Protein AF-A0A1Q3L6Y8-F1 (afdb_monomer_lite)

Structure (mmCIF, N/CA/C/O backbone):
data_AF-A0A1Q3L6Y8-F1
#
_entry.id   AF-A0A1Q3L6Y8-F1
#
loop_
_atom_site.group_PDB
_atom_site.id
_atom_site.type_symbol
_atom_site.label_atom_id
_atom_site.label_alt_id
_atom_site.label_comp_id
_atom_site.label_asym_id
_atom_site.label_entity_id
_atom_site.label_seq_id
_atom_site.pdbx_PDB_ins_code
_atom_site.Cartn_x
_atom_site.Cartn_y
_atom_site.Cartn_z
_atom_site.occupancy
_atom_site.B_iso_or_equiv
_atom_site.auth_seq_id
_atom_site.auth_comp_id
_atom_site.auth_asym_id
_atom_site.auth_atom_id
_atom_site.pdbx_PDB_model_num
ATOM 1 N N . MET A 1 1 ? 7.991 18.001 -35.274 1.00 35.75 1 MET A N 1
ATOM 2 C CA . MET A 1 1 ? 7.612 16.663 -34.776 1.00 35.75 1 MET A CA 1
ATOM 3 C C . MET A 1 1 ? 7.533 16.792 -33.272 1.00 35.75 1 MET A C 1
ATOM 5 O O . MET A 1 1 ? 8.502 17.258 -32.695 1.00 35.75 1 MET A O 1
ATOM 9 N N . SER A 1 2 ? 6.358 16.561 -32.684 1.00 37.28 2 SER A N 1
ATOM 10 C CA . SER A 1 2 ? 6.137 16.759 -31.248 1.00 37.28 2 SER A CA 1
ATOM 11 C C . SER A 1 2 ? 6.970 15.742 -30.485 1.00 37.28 2 SER A C 1
ATOM 13 O O . SER A 1 2 ? 6.714 14.544 -30.581 1.00 37.28 2 SER A O 1
ATOM 15 N N . GLU A 1 3 ? 7.988 16.223 -29.786 1.00 44.47 3 GLU A N 1
ATOM 16 C CA . GLU A 1 3 ? 8.807 15.445 -28.871 1.00 44.47 3 GLU A CA 1
ATOM 17 C C . GLU A 1 3 ? 7.908 15.078 -27.681 1.00 44.47 3 GLU A C 1
ATOM 19 O O . GLU A 1 3 ? 7.803 15.807 -26.700 1.00 44.47 3 GLU A O 1
ATOM 24 N N . ASN A 1 4 ? 7.160 13.976 -27.803 1.00 43.97 4 ASN A N 1
ATOM 25 C CA . ASN A 1 4 ? 6.434 13.360 -26.691 1.00 43.97 4 ASN A CA 1
ATOM 26 C C . ASN A 1 4 ? 7.451 12.689 -25.758 1.00 43.97 4 ASN A C 1
ATOM 28 O O . ASN A 1 4 ? 7.429 11.481 -25.541 1.00 43.97 4 ASN A O 1
ATOM 32 N N . ALA A 1 5 ? 8.368 13.480 -25.212 1.00 48.09 5 ALA A N 1
ATOM 33 C CA . ALA A 1 5 ? 9.213 13.072 -24.115 1.00 48.09 5 ALA A CA 1
ATOM 34 C C . ALA A 1 5 ? 8.361 13.131 -22.842 1.00 48.09 5 ALA A C 1
ATOM 36 O O . ALA A 1 5 ? 8.492 14.038 -22.023 1.00 48.09 5 ALA A O 1
ATOM 37 N N . TYR A 1 6 ? 7.484 12.140 -22.651 1.00 47.34 6 TYR A N 1
ATOM 38 C CA . TYR A 1 6 ? 7.165 11.702 -21.294 1.00 47.34 6 TYR A CA 1
ATOM 39 C C . TYR A 1 6 ? 8.459 11.100 -20.743 1.00 47.34 6 TYR A C 1
ATOM 41 O O . TYR A 1 6 ? 8.669 9.891 -20.757 1.00 47.34 6 TYR A O 1
ATOM 49 N N . LYS A 1 7 ? 9.394 11.976 -20.364 1.00 54.69 7 LYS A N 1
ATOM 50 C CA . LYS A 1 7 ? 10.670 11.596 -19.780 1.00 54.69 7 LYS A CA 1
ATOM 51 C C . LYS A 1 7 ? 10.369 11.209 -18.346 1.00 54.69 7 LYS A C 1
ATOM 53 O O . LYS A 1 7 ? 10.438 12.015 -17.426 1.00 54.69 7 LYS A O 1
ATOM 58 N N . VAL A 1 8 ? 9.899 9.984 -18.191 1.00 57.81 8 VAL A N 1
ATOM 59 C CA . VAL A 1 8 ? 9.757 9.364 -16.891 1.00 57.81 8 VAL A CA 1
ATOM 60 C C . VAL A 1 8 ? 11.177 9.120 -16.395 1.00 57.81 8 VAL A C 1
ATOM 62 O O . VAL A 1 8 ? 11.863 8.233 -16.895 1.00 57.81 8 VAL A O 1
ATOM 65 N N . GLU A 1 9 ? 11.653 9.974 -15.490 1.00 67.38 9 GLU A N 1
ATOM 66 C CA . GLU A 1 9 ? 12.966 9.813 -14.869 1.00 67.38 9 GLU A CA 1
ATOM 67 C C . GLU A 1 9 ? 12.947 8.571 -13.975 1.00 67.38 9 GLU A C 1
ATOM 6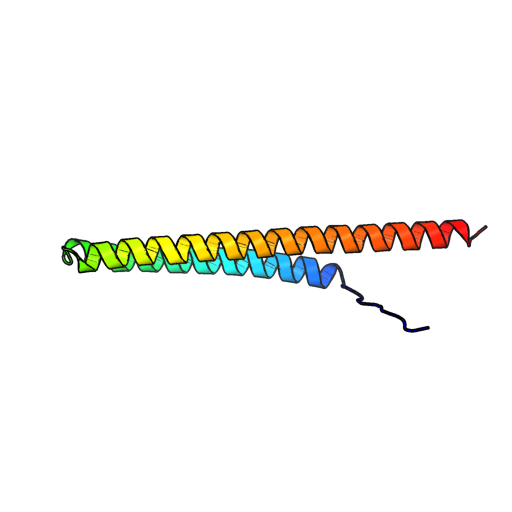9 O O . GLU A 1 9 ? 12.151 8.512 -13.036 1.00 67.38 9 GLU A O 1
ATOM 74 N N . PRO A 1 10 ? 13.797 7.567 -14.234 1.00 65.56 10 PRO A N 1
ATOM 75 C CA . PRO A 1 10 ? 13.713 6.311 -13.486 1.00 65.56 10 PRO A CA 1
ATOM 76 C C . PRO A 1 10 ? 14.035 6.485 -12.000 1.00 65.56 10 PRO A C 1
ATOM 78 O O . PRO A 1 10 ? 13.396 5.850 -11.165 1.00 65.56 10 PRO A O 1
ATOM 81 N N . ASP A 1 11 ? 14.883 7.459 -11.663 1.00 66.00 11 ASP A N 1
ATOM 82 C CA . ASP A 1 11 ? 15.146 7.876 -10.281 1.00 66.00 11 ASP A CA 1
ATOM 83 C C . ASP A 1 11 ? 13.879 8.412 -9.589 1.00 66.00 11 ASP A C 1
ATOM 85 O O . ASP A 1 11 ? 13.615 8.096 -8.427 1.00 66.00 11 ASP A O 1
ATOM 89 N N . ALA A 1 12 ? 13.046 9.179 -10.304 1.00 68.06 12 ALA A N 1
ATOM 90 C CA . ALA A 1 12 ? 11.764 9.655 -9.784 1.00 68.06 12 ALA A CA 1
ATOM 91 C C . ALA A 1 12 ? 10.785 8.493 -9.551 1.00 68.06 12 ALA A C 1
ATOM 93 O O . ALA A 1 12 ? 9.940 8.559 -8.655 1.00 68.06 12 ALA A O 1
ATOM 94 N N . LEU A 1 13 ? 10.919 7.405 -10.316 1.00 67.31 13 LEU A N 1
ATOM 95 C CA . LEU A 1 13 ? 10.106 6.214 -10.127 1.00 67.31 13 LEU A CA 1
ATOM 96 C C . LEU A 1 13 ? 10.525 5.364 -8.943 1.00 67.31 13 LEU A C 1
ATOM 98 O O . LEU A 1 13 ? 9.668 4.878 -8.203 1.00 67.31 13 LEU A O 1
ATOM 102 N N . ASP A 1 14 ? 11.825 5.178 -8.753 1.00 70.00 14 ASP A N 1
ATOM 103 C CA . ASP A 1 14 ? 12.345 4.474 -7.586 1.00 70.00 14 ASP A CA 1
ATOM 104 C C . ASP A 1 14 ? 12.023 5.245 -6.298 1.00 70.00 14 ASP A C 1
ATOM 106 O O . ASP A 1 14 ? 11.622 4.636 -5.297 1.00 70.00 14 ASP A O 1
ATOM 110 N N . ALA A 1 15 ? 12.078 6.582 -6.343 1.00 74.00 15 ALA A N 1
ATOM 111 C CA . ALA A 1 15 ? 11.609 7.443 -5.261 1.00 74.00 15 ALA A CA 1
ATOM 112 C C . ALA A 1 15 ? 10.111 7.230 -4.977 1.00 74.00 15 ALA A C 1
ATOM 114 O O . ALA A 1 15 ? 9.748 6.876 -3.856 1.00 74.00 15 ALA A O 1
ATOM 115 N N . ALA A 1 16 ? 9.249 7.320 -5.998 1.00 71.12 16 ALA A N 1
ATOM 116 C CA . ALA A 1 16 ? 7.810 7.097 -5.841 1.00 71.12 16 ALA A CA 1
ATOM 117 C C . ALA A 1 16 ? 7.483 5.692 -5.299 1.00 71.12 16 ALA A C 1
ATOM 119 O O . ALA A 1 16 ? 6.607 5.526 -4.452 1.00 71.12 16 ALA A O 1
ATOM 120 N N . SER A 1 17 ? 8.221 4.671 -5.742 1.00 69.62 17 SER A N 1
ATOM 121 C CA . SER A 1 17 ? 8.081 3.288 -5.266 1.00 69.62 17 SER A CA 1
ATOM 122 C C . SER A 1 17 ? 8.430 3.156 -3.786 1.00 69.62 17 SER A C 1
ATOM 124 O O . SER A 1 17 ? 7.729 2.489 -3.020 1.00 69.62 17 SER A O 1
ATOM 126 N N . THR A 1 18 ? 9.513 3.815 -3.376 1.00 77.88 18 THR A N 1
ATOM 127 C CA . THR A 1 18 ? 9.956 3.867 -1.982 1.00 77.88 18 THR A CA 1
ATOM 128 C C . THR A 1 18 ? 8.936 4.600 -1.115 1.00 77.88 18 THR A C 1
ATOM 130 O O . THR A 1 18 ? 8.599 4.119 -0.030 1.00 77.88 18 THR A O 1
ATOM 133 N N . ASP A 1 19 ? 8.383 5.707 -1.609 1.00 79.06 19 ASP A N 1
ATOM 134 C CA . ASP A 1 19 ? 7.353 6.485 -0.921 1.00 79.06 19 ASP A CA 1
ATOM 135 C C . ASP A 1 19 ? 6.059 5.690 -0.737 1.00 79.06 19 ASP A C 1
ATOM 137 O O . ASP A 1 19 ? 5.514 5.669 0.366 1.00 79.06 19 ASP A O 1
ATOM 141 N N . ILE A 1 20 ? 5.611 4.948 -1.756 1.00 73.56 20 ILE A N 1
ATOM 142 C CA . ILE A 1 20 ? 4.457 4.037 -1.653 1.00 73.56 20 ILE A CA 1
ATOM 143 C C . ILE A 1 20 ? 4.710 2.965 -0.583 1.00 73.56 20 ILE A C 1
ATOM 145 O O . ILE A 1 20 ? 3.857 2.716 0.271 1.00 73.56 20 ILE A O 1
ATOM 149 N N . ALA A 1 21 ? 5.898 2.353 -0.573 1.00 76.06 21 ALA A N 1
ATOM 150 C CA . ALA A 1 21 ? 6.248 1.342 0.424 1.00 76.06 21 ALA A CA 1
ATOM 151 C C . ALA A 1 21 ? 6.315 1.921 1.851 1.00 76.06 21 ALA A C 1
ATOM 153 O O . ALA A 1 21 ? 5.902 1.266 2.814 1.00 76.06 21 ALA A O 1
ATOM 154 N N . ASN A 1 22 ? 6.824 3.147 1.999 1.00 81.75 22 ASN A N 1
ATOM 155 C CA . ASN A 1 22 ? 6.845 3.875 3.267 1.00 81.75 22 ASN A CA 1
ATOM 156 C C . ASN A 1 22 ? 5.425 4.217 3.739 1.00 81.75 22 ASN A C 1
ATOM 158 O O . ASN A 1 22 ? 5.099 3.973 4.902 1.00 81.75 22 ASN A O 1
ATOM 162 N N . ALA A 1 23 ? 4.574 4.719 2.841 1.00 77.75 23 ALA A N 1
ATOM 163 C CA . ALA A 1 23 ? 3.181 5.044 3.124 1.00 77.75 23 ALA A CA 1
ATOM 164 C C . ALA A 1 23 ? 2.404 3.804 3.580 1.00 77.75 23 ALA A C 1
ATOM 166 O O . ALA A 1 23 ? 1.731 3.855 4.609 1.00 77.75 23 ALA A O 1
ATOM 167 N N . LYS A 1 24 ? 2.579 2.662 2.899 1.00 76.31 24 LYS A N 1
ATOM 168 C CA . LYS A 1 24 ? 1.997 1.382 3.324 1.00 76.31 24 LYS A CA 1
ATOM 169 C C . LYS A 1 24 ? 2.405 1.026 4.755 1.00 76.31 24 LYS A C 1
ATOM 171 O O . LYS A 1 24 ? 1.546 0.739 5.582 1.00 76.31 24 LYS A O 1
ATOM 176 N N . ARG A 1 25 ? 3.707 1.077 5.071 1.00 80.31 25 ARG A N 1
ATOM 177 C CA . ARG A 1 25 ? 4.211 0.781 6.425 1.00 80.31 25 ARG A CA 1
ATOM 178 C C . ARG A 1 25 ? 3.624 1.715 7.484 1.00 80.31 25 ARG A C 1
ATOM 180 O O . ARG A 1 25 ? 3.295 1.257 8.576 1.00 80.31 25 ARG A O 1
ATOM 187 N N . ALA A 1 26 ? 3.488 3.004 7.174 1.00 83.12 26 ALA A N 1
ATOM 188 C CA . ALA A 1 26 ? 2.877 3.970 8.082 1.00 83.12 26 ALA A CA 1
ATOM 189 C C . ALA A 1 26 ? 1.392 3.657 8.324 1.00 83.12 26 ALA A C 1
ATOM 191 O O . ALA A 1 26 ? 0.954 3.637 9.473 1.00 83.12 26 ALA A O 1
ATOM 192 N N . ILE A 1 27 ? 0.637 3.351 7.266 1.00 79.62 27 ILE A N 1
ATOM 193 C CA . ILE A 1 27 ? -0.784 2.988 7.351 1.00 79.62 27 ILE A CA 1
ATOM 194 C C . ILE A 1 27 ? -0.976 1.712 8.177 1.00 79.62 27 ILE A C 1
ATOM 196 O O . ILE A 1 27 ? -1.783 1.719 9.108 1.00 79.62 27 ILE A O 1
ATOM 200 N N . ASP A 1 28 ? -0.186 0.667 7.913 1.00 80.19 28 ASP A N 1
ATOM 201 C CA . ASP A 1 28 ? -0.208 -0.579 8.689 1.00 80.19 28 ASP A CA 1
ATOM 202 C C . ASP A 1 28 ? 0.075 -0.299 10.180 1.00 80.19 28 ASP A C 1
ATOM 204 O O . ASP A 1 28 ? -0.594 -0.828 11.070 1.00 80.19 28 ASP A O 1
ATOM 208 N N . GLY A 1 29 ? 1.044 0.578 10.474 1.00 82.56 29 GLY A N 1
ATOM 209 C CA . GLY A 1 29 ? 1.380 0.988 11.839 1.00 82.56 29 GLY A CA 1
ATOM 210 C C . GLY A 1 29 ? 0.255 1.762 12.535 1.00 82.56 29 GLY A C 1
ATOM 211 O O . GLY A 1 29 ? -0.056 1.495 13.700 1.00 82.56 29 GLY A O 1
ATOM 212 N N . HIS A 1 30 ? -0.393 2.692 11.830 1.00 82.88 30 HIS A N 1
ATOM 213 C CA . HIS A 1 30 ? -1.554 3.417 12.347 1.00 82.88 30 HIS A CA 1
ATOM 214 C C . HIS A 1 30 ? -2.734 2.482 12.612 1.00 82.88 30 HIS A C 1
ATOM 216 O O . HIS A 1 30 ? -3.376 2.613 13.653 1.00 82.88 30 HIS A O 1
ATOM 222 N N . GLN A 1 31 ? -2.977 1.503 11.738 1.00 78.62 31 GLN A N 1
ATOM 223 C CA . GLN A 1 31 ? -4.009 0.487 11.947 1.00 78.62 31 GLN A CA 1
ATOM 224 C C . GLN A 1 31 ? -3.719 -0.380 13.164 1.00 78.62 31 GLN A C 1
ATOM 226 O O . GLN A 1 31 ? -4.578 -0.490 14.027 1.00 78.62 31 GLN A O 1
ATOM 231 N N . GLN A 1 32 ? -2.500 -0.897 13.325 1.00 83.00 32 GLN A N 1
ATOM 232 C CA . GLN A 1 32 ? -2.146 -1.652 14.533 1.00 83.00 32 GLN A CA 1
ATOM 233 C C . GLN A 1 32 ? -2.309 -0.824 15.815 1.00 83.00 32 GLN A C 1
ATOM 235 O O . GLN A 1 32 ? -2.647 -1.362 16.870 1.00 83.00 32 GLN A O 1
ATOM 240 N N . SER A 1 33 ? -2.043 0.483 15.748 1.00 84.38 33 SER A N 1
ATOM 241 C CA . SER A 1 33 ? -2.261 1.393 16.873 1.00 84.38 33 SER A CA 1
ATOM 242 C C . SER A 1 33 ? -3.751 1.568 17.185 1.00 84.38 33 SER A C 1
ATOM 244 O O . SER A 1 33 ? -4.145 1.478 18.348 1.00 84.38 33 SER A O 1
ATOM 246 N N . LEU A 1 34 ? -4.579 1.757 16.152 1.00 80.69 34 LEU A N 1
ATOM 247 C CA . LEU A 1 34 ? -6.037 1.835 16.270 1.00 80.69 34 LEU A CA 1
ATOM 248 C C . LEU A 1 34 ? -6.635 0.528 16.792 1.00 80.69 34 LEU A C 1
ATOM 250 O O . LEU A 1 34 ? -7.477 0.566 17.680 1.00 80.69 34 LEU A O 1
ATOM 254 N N . ASP A 1 35 ? -6.172 -0.622 16.315 1.00 79.75 35 ASP A N 1
ATOM 255 C CA . ASP A 1 35 ? -6.628 -1.936 16.774 1.00 79.75 35 ASP A CA 1
ATOM 256 C C . ASP A 1 35 ? -6.321 -2.127 18.253 1.00 79.75 35 ASP A C 1
ATOM 258 O O . ASP A 1 35 ? -7.170 -2.559 19.029 1.00 79.75 35 ASP A O 1
ATOM 262 N N . ARG A 1 36 ? -5.113 -1.742 18.674 1.00 82.31 36 ARG A N 1
ATOM 263 C CA . ARG A 1 36 ? -4.698 -1.853 20.072 1.00 82.31 36 ARG A CA 1
ATOM 264 C C . ARG A 1 36 ? -5.489 -0.906 20.978 1.00 82.31 36 ARG A C 1
ATOM 266 O O . ARG A 1 36 ? -5.873 -1.315 22.068 1.00 82.31 36 ARG A O 1
ATOM 273 N N . SER A 1 37 ? -5.756 0.327 20.538 1.00 79.50 37 SER A N 1
ATOM 274 C CA . SER A 1 37 ? -6.526 1.305 21.323 1.00 79.50 37 SER A CA 1
ATOM 275 C C . SER A 1 37 ? -8.023 0.991 21.366 1.00 79.50 37 SER A C 1
ATOM 277 O O . SER A 1 37 ? -8.688 1.256 22.366 1.00 79.50 37 SER A O 1
ATOM 279 N N . THR A 1 38 ? -8.559 0.390 20.303 1.00 75.56 38 THR A N 1
ATOM 280 C CA . THR A 1 38 ? -9.968 -0.009 20.237 1.00 75.56 38 THR A CA 1
ATOM 281 C C . THR A 1 38 ? -10.229 -1.372 20.861 1.00 75.56 38 THR A C 1
ATOM 283 O O . THR A 1 38 ? -11.354 -1.597 21.291 1.00 75.56 38 THR A O 1
ATOM 286 N N . ALA A 1 39 ? -9.232 -2.253 20.997 1.00 75.94 39 ALA A N 1
ATOM 287 C CA . ALA A 1 39 ? -9.396 -3.557 21.642 1.00 75.94 39 ALA A CA 1
ATOM 288 C C . ALA A 1 39 ? -9.963 -3.437 23.066 1.00 75.94 39 ALA A C 1
ATOM 290 O O . ALA A 1 39 ? -10.923 -4.128 23.402 1.00 75.94 39 ALA A O 1
ATOM 291 N N . GLU A 1 40 ? -9.439 -2.518 23.882 1.00 70.69 40 GLU A N 1
ATOM 292 C CA . GLU A 1 40 ? -9.959 -2.273 25.235 1.00 70.69 40 GLU A CA 1
ATOM 293 C C . GLU A 1 40 ? -11.398 -1.734 25.198 1.00 70.69 40 GLU A C 1
ATOM 295 O O . GLU A 1 40 ? -12.262 -2.213 25.932 1.00 70.69 40 GLU A O 1
ATOM 300 N N . LEU A 1 41 ? -11.704 -0.815 24.279 1.00 70.50 41 LEU A N 1
ATOM 301 C CA . LEU A 1 41 ? -13.055 -0.266 24.115 1.00 70.50 41 LEU A CA 1
ATOM 302 C C . LEU A 1 41 ? -14.062 -1.322 23.627 1.00 70.50 41 LEU A C 1
ATOM 304 O O . LEU A 1 41 ? -15.200 -1.355 24.093 1.00 70.50 41 LEU A O 1
ATOM 308 N N . LEU A 1 42 ? -13.643 -2.215 22.729 1.00 70.75 42 LEU A N 1
ATOM 309 C CA . LEU A 1 42 ? -14.465 -3.281 22.152 1.00 70.75 42 LEU A CA 1
ATOM 310 C C . LEU A 1 42 ? -14.798 -4.384 23.158 1.00 70.75 42 LEU A C 1
ATOM 312 O O . LEU A 1 42 ? -15.853 -5.003 23.038 1.00 70.75 42 LEU A O 1
ATOM 316 N N . THR A 1 43 ? -13.964 -4.607 24.180 1.00 72.69 43 THR A N 1
ATOM 317 C CA . THR A 1 43 ? -14.314 -5.556 25.255 1.00 72.69 43 THR A CA 1
ATOM 318 C C . THR A 1 43 ? -15.539 -5.118 26.060 1.00 72.69 43 THR A C 1
ATOM 320 O O . THR A 1 43 ? -16.278 -5.962 26.562 1.00 72.69 43 THR A O 1
ATOM 323 N N . LEU A 1 44 ? -15.792 -3.809 26.138 1.00 75.12 44 LEU A N 1
ATOM 324 C CA . LEU A 1 44 ? -16.957 -3.226 26.807 1.00 75.12 44 LEU A CA 1
ATOM 325 C C . LEU A 1 44 ? -18.093 -2.901 25.821 1.00 75.12 44 LEU A C 1
ATOM 327 O O . LEU A 1 44 ? -19.260 -2.839 26.211 1.00 75.12 44 LEU A O 1
ATOM 331 N N . TRP A 1 45 ? -17.768 -2.713 24.539 1.00 78.81 45 TRP A N 1
ATOM 332 C CA . TRP A 1 45 ? -18.707 -2.347 23.483 1.00 78.81 45 TRP A CA 1
ATOM 333 C C . TRP A 1 45 ? -19.143 -3.565 22.653 1.00 78.81 45 TRP A C 1
ATOM 335 O O . TRP A 1 45 ? -18.491 -3.982 21.696 1.00 78.81 45 TRP A O 1
ATOM 345 N N . THR A 1 46 ? -20.296 -4.138 23.007 1.00 80.62 46 THR A N 1
ATOM 346 C CA . THR A 1 46 ? -20.862 -5.335 22.359 1.00 80.62 46 THR A CA 1
ATOM 347 C C . THR A 1 46 ? -22.123 -5.025 21.540 1.00 80.62 46 THR A C 1
ATOM 349 O O . THR A 1 46 ? -22.727 -3.959 21.658 1.00 80.62 46 THR A O 1
ATOM 352 N N . GLY A 1 47 ? -22.534 -5.972 20.691 1.00 83.25 47 GLY A N 1
ATOM 353 C CA . GLY A 1 47 ? -23.777 -5.900 19.918 1.00 83.25 47 GLY A CA 1
ATOM 354 C C . GLY A 1 47 ? -23.590 -5.505 18.450 1.00 83.25 47 GLY A C 1
ATOM 355 O O . GLY A 1 47 ? -22.496 -5.557 17.893 1.00 83.25 47 GLY A O 1
ATOM 356 N N . ALA A 1 48 ? -24.690 -5.139 17.789 1.00 83.81 48 ALA A N 1
ATOM 357 C CA . ALA A 1 48 ? -24.709 -4.907 16.342 1.00 83.81 48 ALA A CA 1
ATOM 358 C C . ALA A 1 48 ? -23.761 -3.780 15.887 1.00 83.81 48 ALA A C 1
ATOM 360 O O . ALA A 1 48 ? -23.216 -3.847 14.785 1.00 83.81 48 ALA A O 1
ATOM 361 N N . ALA A 1 49 ? -23.542 -2.771 16.735 1.00 78.38 49 ALA A N 1
ATOM 362 C CA . ALA A 1 49 ? -22.695 -1.623 16.424 1.00 78.38 49 ALA A CA 1
ATOM 363 C C . ALA A 1 49 ? -21.200 -1.987 16.374 1.00 78.38 49 ALA A C 1
ATOM 365 O O . ALA A 1 49 ? -20.528 -1.614 15.415 1.00 78.38 49 ALA A O 1
ATOM 366 N N . SER A 1 50 ? -20.692 -2.781 17.324 1.00 82.38 50 SER A N 1
ATOM 367 C CA . SER A 1 50 ? -19.292 -3.230 17.291 1.00 82.38 50 SER A CA 1
ATOM 368 C C . SER A 1 50 ? -19.030 -4.247 16.180 1.00 82.38 50 SER A C 1
ATOM 370 O O . SER A 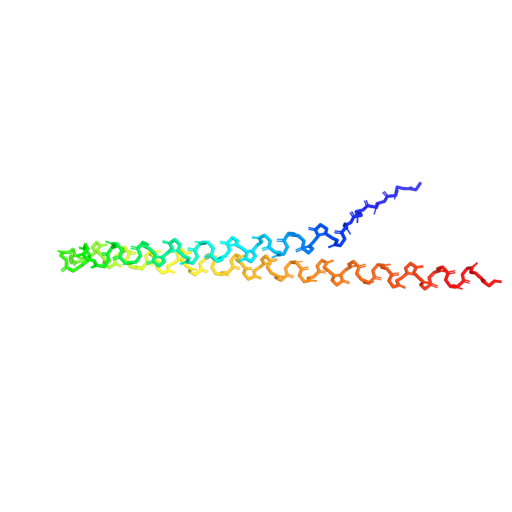1 50 ? -17.976 -4.222 15.548 1.00 82.38 50 SER A O 1
ATOM 372 N N . GLN A 1 51 ? -20.020 -5.077 15.840 1.00 82.38 51 GLN A N 1
ATOM 373 C CA . GLN A 1 51 ? -19.939 -5.940 14.658 1.00 82.38 51 GLN A CA 1
ATOM 374 C C . GLN A 1 51 ? -19.925 -5.139 13.347 1.00 82.38 51 GLN A C 1
ATOM 376 O O . GLN A 1 51 ? -19.207 -5.495 12.415 1.00 82.38 51 GLN A O 1
ATOM 381 N N . ALA A 1 52 ? -20.725 -4.070 13.252 1.00 81.94 52 ALA A N 1
ATOM 382 C CA . ALA A 1 52 ? -20.717 -3.178 12.095 1.00 81.94 52 ALA A CA 1
ATOM 383 C C . ALA A 1 52 ? -19.377 -2.449 11.966 1.00 81.94 52 ALA A C 1
ATOM 385 O O . ALA A 1 52 ? -18.828 -2.414 10.869 1.00 81.94 52 ALA A O 1
ATOM 386 N N . TRP A 1 53 ? -18.823 -1.966 13.082 1.00 82.38 53 TRP A N 1
ATOM 387 C CA . TRP A 1 53 ? -17.472 -1.416 13.126 1.00 82.38 53 TRP A CA 1
ATOM 388 C C . TRP A 1 53 ? -16.444 -2.417 12.604 1.00 82.38 53 TRP A C 1
ATOM 390 O O . TRP A 1 53 ? -15.742 -2.093 11.657 1.00 82.38 53 TRP A O 1
ATOM 400 N N . GLY A 1 54 ? -16.408 -3.646 13.132 1.00 81.56 54 GLY A N 1
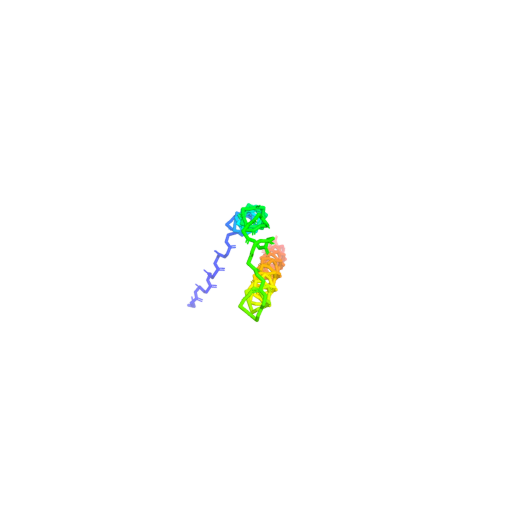ATOM 401 C CA . GLY A 1 54 ? -15.448 -4.664 12.694 1.00 81.56 54 GLY A CA 1
ATOM 402 C C . GLY A 1 54 ? -15.539 -4.985 11.197 1.00 81.56 54 GLY A C 1
ATOM 403 O O . GLY A 1 54 ? -14.517 -5.113 10.530 1.00 81.56 54 GLY A O 1
ATOM 404 N N . ARG A 1 55 ? -16.753 -5.042 10.628 1.00 84.69 55 ARG A N 1
ATOM 405 C CA . ARG A 1 55 ? -16.940 -5.237 9.178 1.00 84.69 55 ARG A CA 1
ATOM 406 C C . ARG A 1 55 ? -16.432 -4.057 8.363 1.00 84.69 55 ARG A C 1
ATOM 408 O O . ARG A 1 55 ? -15.680 -4.266 7.417 1.00 84.69 55 ARG A O 1
ATOM 415 N N . THR A 1 56 ? -16.823 -2.836 8.733 1.00 83.19 56 THR A N 1
ATOM 416 C CA . THR A 1 56 ? -16.311 -1.623 8.086 1.00 83.19 56 THR A CA 1
ATOM 417 C C . THR A 1 56 ? -14.799 -1.589 8.186 1.00 83.19 56 THR A C 1
ATOM 419 O O . THR A 1 56 ? -14.148 -1.279 7.197 1.00 83.19 56 THR A O 1
ATOM 422 N N . GLN A 1 57 ? -14.260 -1.983 9.344 1.00 81.25 57 GLN A N 1
ATOM 423 C CA . GLN A 1 57 ? -12.842 -1.976 9.628 1.00 81.25 57 GLN A CA 1
ATOM 424 C C . GLN A 1 57 ? -12.059 -2.992 8.776 1.00 81.25 57 GLN A C 1
ATOM 426 O O . GLN A 1 57 ? -10.936 -2.734 8.357 1.00 81.25 57 GLN A O 1
ATOM 431 N N . HIS A 1 58 ? -12.640 -4.144 8.475 1.00 83.50 58 HIS A N 1
ATOM 432 C CA . HIS A 1 58 ? -12.021 -5.065 7.529 1.00 83.50 58 HIS A CA 1
ATOM 433 C C . HIS A 1 58 ? -12.158 -4.598 6.077 1.00 83.50 58 HIS A C 1
ATOM 435 O O . HIS A 1 58 ? -11.231 -4.790 5.297 1.00 83.50 58 HIS A O 1
ATOM 441 N N . GLY A 1 59 ? -13.271 -3.946 5.727 1.00 84.12 59 GLY A N 1
ATOM 442 C CA . GLY A 1 59 ? -13.517 -3.423 4.380 1.00 84.12 59 GLY A CA 1
ATOM 443 C C . GLY A 1 59 ? -12.450 -2.423 3.930 1.00 84.12 59 GLY A C 1
ATOM 444 O O . GLY A 1 59 ? -11.691 -2.715 3.014 1.00 84.12 59 GLY A O 1
ATOM 445 N N . TRP A 1 60 ? -12.311 -1.293 4.634 1.00 81.44 60 TRP A N 1
ATOM 446 C CA . TRP A 1 60 ? -11.295 -0.281 4.282 1.00 81.44 60 TRP A CA 1
ATOM 447 C C . TRP A 1 60 ? -9.851 -0.808 4.366 1.00 81.44 60 TRP A C 1
ATOM 449 O O . TRP A 1 60 ? -8.994 -0.305 3.649 1.00 81.44 60 TRP A O 1
ATOM 459 N N . GLN A 1 61 ? -9.563 -1.812 5.211 1.00 78.00 61 GLN A N 1
ATOM 460 C CA . GLN A 1 61 ? -8.264 -2.504 5.234 1.00 78.00 61 GLN A CA 1
ATOM 461 C C . GLN A 1 61 ? -8.010 -3.262 3.926 1.00 78.00 61 GLN A C 1
ATOM 463 O O . GLN A 1 61 ? -6.914 -3.173 3.374 1.00 78.00 61 GLN A O 1
ATOM 468 N N . GLY A 1 62 ? -9.023 -3.975 3.426 1.00 81.69 62 GLY A N 1
ATOM 469 C CA . GLY A 1 62 ? -8.987 -4.621 2.117 1.00 81.69 62 GLY A CA 1
ATOM 470 C C . GLY A 1 62 ? -8.762 -3.610 0.994 1.00 81.69 62 GLY A C 1
ATOM 471 O O . GLY A 1 62 ? -7.795 -3.746 0.248 1.00 81.69 62 GLY A O 1
ATOM 472 N N . ASP A 1 63 ? -9.571 -2.548 0.952 1.00 82.62 63 ASP A N 1
ATOM 473 C CA . ASP A 1 63 ? -9.487 -1.499 -0.075 1.00 82.62 63 ASP A CA 1
ATOM 474 C C . ASP A 1 63 ? -8.100 -0.827 -0.103 1.00 82.62 63 ASP A C 1
ATOM 476 O O . ASP A 1 63 ? -7.525 -0.578 -1.165 1.00 82.62 63 ASP A O 1
ATOM 480 N N . LEU A 1 64 ? -7.520 -0.563 1.074 1.00 77.31 64 LEU A N 1
ATOM 481 C CA . LEU A 1 64 ? -6.161 -0.031 1.201 1.00 77.31 64 LEU A CA 1
ATOM 482 C C . LEU A 1 64 ? -5.102 -1.010 0.693 1.00 77.31 64 LEU A C 1
ATOM 484 O O . LEU A 1 64 ? -4.161 -0.598 0.012 1.00 77.31 64 LEU A O 1
ATOM 488 N N . GLY A 1 65 ? -5.249 -2.297 1.010 1.00 79.38 65 GLY A N 1
ATOM 489 C CA . GLY A 1 65 ? -4.374 -3.348 0.502 1.00 79.38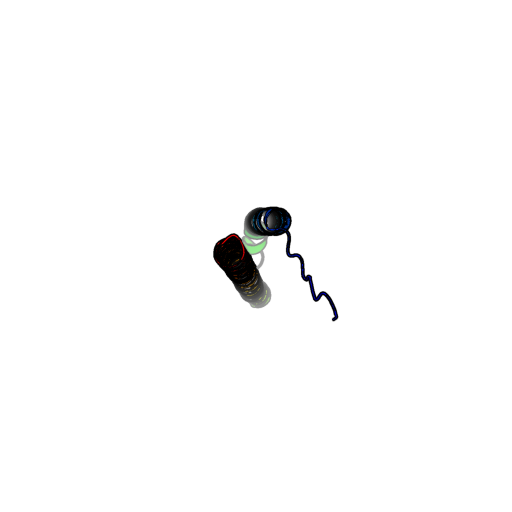 65 GLY A CA 1
ATOM 490 C C . GLY A 1 65 ? -4.394 -3.421 -1.026 1.00 79.38 65 GLY A C 1
ATOM 491 O O . GLY A 1 65 ? -3.332 -3.453 -1.651 1.00 79.38 65 GLY A O 1
ATOM 492 N N . GLU A 1 66 ? -5.583 -3.376 -1.627 1.00 83.69 66 GLU A N 1
ATOM 493 C CA . GLU A 1 66 ? -5.767 -3.372 -3.081 1.00 83.69 66 GLU A CA 1
ATOM 494 C C . GLU A 1 66 ? -5.161 -2.126 -3.736 1.00 83.69 66 GLU A C 1
ATOM 496 O O . GLU A 1 6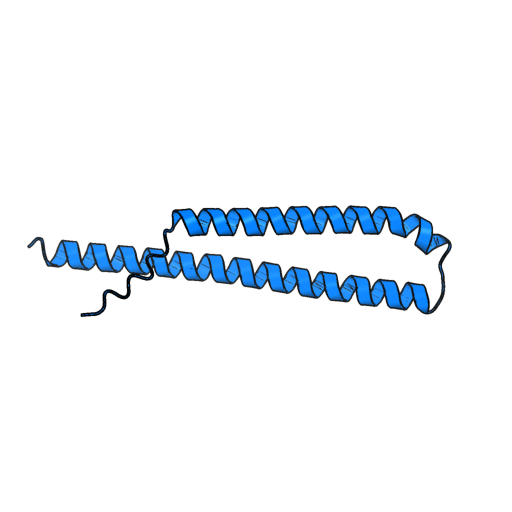6 ? -4.418 -2.242 -4.714 1.00 83.69 66 GLU A O 1
ATOM 501 N N . ALA A 1 67 ? -5.392 -0.939 -3.167 1.00 74.38 67 ALA A N 1
ATOM 502 C CA . ALA A 1 67 ? -4.816 0.307 -3.670 1.00 74.38 67 ALA A CA 1
ATOM 503 C C . ALA A 1 67 ? -3.277 0.282 -3.651 1.00 74.38 67 ALA A C 1
ATOM 505 O O . ALA A 1 67 ? -2.631 0.693 -4.617 1.00 74.38 67 ALA A O 1
ATOM 506 N N . MET A 1 68 ? -2.677 -0.242 -2.578 1.00 76.88 68 MET A N 1
ATOM 507 C CA . MET A 1 68 ? -1.221 -0.377 -2.473 1.00 76.88 68 MET A CA 1
ATOM 508 C C . MET A 1 68 ? -0.664 -1.415 -3.454 1.00 76.88 68 MET A C 1
ATOM 510 O O . MET A 1 68 ? 0.400 -1.197 -4.033 1.00 76.88 68 MET A O 1
ATOM 514 N N . ALA A 1 69 ? -1.380 -2.519 -3.684 1.00 78.81 69 ALA A N 1
ATOM 515 C CA . ALA A 1 69 ? -0.997 -3.512 -4.686 1.00 78.81 69 ALA A CA 1
ATOM 516 C C . ALA A 1 69 ? -1.039 -2.929 -6.108 1.00 78.81 69 ALA A C 1
ATOM 518 O O . ALA A 1 69 ? -0.103 -3.127 -6.882 1.00 78.81 69 ALA A O 1
ATOM 519 N N . ALA A 1 70 ? -2.076 -2.151 -6.433 1.00 79.88 70 ALA A N 1
ATOM 520 C CA . ALA A 1 70 ? -2.184 -1.454 -7.712 1.00 79.88 70 ALA A CA 1
ATOM 521 C C . ALA A 1 70 ? -1.056 -0.427 -7.903 1.00 79.88 70 ALA A C 1
ATOM 523 O O . ALA A 1 70 ? -0.456 -0.361 -8.975 1.00 79.88 70 ALA A O 1
ATOM 524 N N . ALA A 1 71 ? -0.718 0.333 -6.857 1.00 76.50 71 ALA A N 1
ATOM 525 C CA . ALA A 1 71 ? 0.378 1.298 -6.892 1.00 76.50 71 ALA A CA 1
ATOM 526 C C . ALA A 1 71 ? 1.744 0.617 -7.114 1.00 76.50 71 ALA A C 1
ATOM 528 O O . ALA A 1 71 ? 2.556 1.097 -7.906 1.00 76.50 71 ALA A O 1
ATOM 529 N N . ALA A 1 72 ? 1.979 -0.534 -6.476 1.00 76.69 72 ALA A N 1
ATOM 530 C CA . ALA A 1 72 ? 3.177 -1.338 -6.704 1.00 76.69 72 ALA A CA 1
ATOM 531 C C . ALA A 1 72 ? 3.238 -1.894 -8.138 1.00 76.69 72 ALA A C 1
ATOM 533 O O . ALA A 1 72 ? 4.272 -1.779 -8.791 1.00 76.69 72 ALA A O 1
ATOM 534 N N . ALA A 1 73 ? 2.128 -2.432 -8.654 1.00 80.88 73 ALA A N 1
ATOM 535 C CA . ALA A 1 73 ? 2.052 -2.935 -10.026 1.00 80.88 73 ALA A CA 1
ATOM 536 C C . ALA A 1 73 ? 2.301 -1.827 -11.064 1.00 80.88 73 ALA A C 1
ATOM 538 O O . ALA A 1 73 ? 3.029 -2.044 -12.031 1.00 80.88 73 ALA A O 1
ATOM 539 N N . LEU A 1 74 ? 1.752 -0.628 -10.838 1.00 75.44 74 LEU A N 1
ATOM 540 C CA . LEU A 1 74 ? 2.002 0.545 -11.677 1.00 75.44 74 LEU A CA 1
ATOM 541 C C . LEU A 1 74 ? 3.485 0.938 -11.664 1.00 75.44 74 LEU A C 1
ATOM 543 O O . LEU A 1 74 ? 4.062 1.186 -12.718 1.00 75.44 74 LEU A O 1
ATOM 547 N N . SER A 1 75 ? 4.110 0.960 -10.486 1.00 72.81 75 SER A N 1
ATOM 548 C CA . SER A 1 75 ? 5.544 1.227 -10.343 1.00 72.81 75 SER A CA 1
ATOM 549 C C . SER A 1 75 ? 6.404 0.232 -11.134 1.00 72.81 75 SER A C 1
ATOM 551 O O . SER A 1 75 ? 7.339 0.643 -11.820 1.00 72.81 75 SER A O 1
ATOM 553 N N . THR A 1 76 ? 6.096 -1.066 -11.070 1.00 80.44 76 THR A N 1
ATOM 554 C CA . THR A 1 76 ? 6.805 -2.084 -11.859 1.00 80.44 76 THR A CA 1
ATOM 555 C C . THR A 1 76 ? 6.605 -1.858 -13.354 1.00 80.44 76 THR A C 1
ATOM 557 O O . THR A 1 76 ? 7.584 -1.739 -14.080 1.00 80.44 76 THR A O 1
ATOM 560 N N . ALA A 1 77 ? 5.358 -1.701 -13.806 1.00 78.06 77 ALA A N 1
ATOM 561 C CA . ALA A 1 77 ? 5.052 -1.524 -15.225 1.00 78.06 77 ALA A CA 1
ATOM 562 C C . ALA A 1 77 ? 5.740 -0.291 -15.830 1.00 78.06 77 ALA A C 1
ATOM 564 O O . ALA A 1 77 ? 6.184 -0.315 -16.976 1.00 78.06 77 ALA A O 1
ATOM 565 N N . VAL A 1 78 ? 5.837 0.796 -15.065 1.00 73.25 78 VAL A N 1
ATOM 566 C CA . VAL A 1 78 ? 6.491 2.014 -15.540 1.00 73.25 78 VAL A CA 1
ATOM 567 C C . VAL A 1 78 ? 8.024 1.883 -15.523 1.00 73.25 78 VAL A C 1
ATOM 569 O O . VAL A 1 78 ? 8.670 2.439 -16.411 1.00 73.25 78 VAL A O 1
ATOM 572 N N . ARG A 1 79 ? 8.617 1.108 -14.600 1.00 74.81 79 ARG A N 1
ATOM 573 C CA . ARG A 1 79 ? 10.047 0.745 -14.666 1.00 74.81 79 ARG A CA 1
ATOM 574 C C . ARG A 1 79 ? 10.357 -0.088 -15.905 1.00 74.81 79 ARG A C 1
ATOM 576 O O . ARG A 1 79 ? 11.244 0.288 -16.665 1.00 74.81 79 ARG A O 1
ATOM 583 N N . ASP A 1 80 ? 9.562 -1.122 -16.162 1.00 79.69 80 ASP A N 1
ATOM 584 C CA . ASP A 1 80 ? 9.719 -1.975 -17.344 1.00 79.69 80 ASP A CA 1
ATOM 585 C C . ASP A 1 80 ? 9.614 -1.156 -18.643 1.00 79.69 80 ASP A C 1
ATOM 587 O O . ASP A 1 80 ? 10.384 -1.351 -19.584 1.00 79.69 80 ASP A O 1
ATOM 591 N N . ALA A 1 81 ? 8.691 -0.187 -18.690 1.00 72.25 81 ALA A N 1
ATOM 592 C CA . ALA A 1 81 ? 8.554 0.722 -19.826 1.00 72.25 81 ALA A CA 1
ATOM 593 C C . ALA A 1 81 ? 9.771 1.649 -19.999 1.00 72.25 81 ALA A C 1
ATOM 595 O O . ALA A 1 81 ? 10.186 1.906 -21.130 1.00 72.25 81 ALA A O 1
ATOM 596 N N . ALA A 1 82 ? 10.347 2.149 -18.901 1.00 72.38 82 ALA A N 1
ATOM 597 C CA . ALA A 1 82 ? 11.540 2.990 -18.942 1.00 72.38 82 ALA A CA 1
ATOM 598 C C . ALA A 1 82 ? 12.775 2.214 -19.428 1.00 72.38 82 ALA A C 1
ATOM 600 O O . ALA A 1 82 ? 13.542 2.734 -20.241 1.00 72.38 82 ALA A O 1
ATOM 601 N N . ASP A 1 83 ? 12.945 0.970 -18.981 1.00 80.69 83 ASP A N 1
ATOM 602 C CA . ASP A 1 83 ? 14.050 0.113 -19.415 1.00 80.69 83 ASP A CA 1
ATOM 603 C C . ASP A 1 83 ? 13.909 -0.283 -20.888 1.00 80.69 83 ASP A C 1
ATOM 605 O O . ASP A 1 83 ? 14.855 -0.123 -21.657 1.00 80.69 83 ASP A O 1
ATOM 609 N N . ALA A 1 84 ? 12.702 -0.651 -21.333 1.00 78.31 84 ALA A N 1
ATOM 610 C CA . ALA A 1 84 ? 12.435 -0.914 -22.747 1.00 78.31 84 ALA A CA 1
ATOM 611 C C . ALA A 1 84 ? 12.730 0.305 -23.642 1.00 78.31 84 ALA A C 1
ATOM 613 O O . ALA A 1 84 ? 13.206 0.153 -24.769 1.00 78.31 84 ALA A O 1
ATOM 614 N N . TYR A 1 85 ? 12.464 1.520 -23.147 1.00 75.06 85 TYR A N 1
ATOM 615 C CA . TYR A 1 85 ? 12.786 2.749 -23.869 1.00 75.06 85 TYR A CA 1
ATOM 616 C C . TYR A 1 85 ? 14.301 2.955 -23.999 1.00 75.06 85 TYR A C 1
ATOM 618 O O . TYR A 1 85 ? 14.779 3.259 -25.091 1.00 75.06 85 TYR A O 1
ATOM 626 N N . ARG A 1 86 ? 15.064 2.757 -22.915 1.00 79.44 86 ARG A N 1
ATOM 627 C CA . ARG A 1 86 ? 16.536 2.841 -22.936 1.00 79.44 86 ARG A CA 1
ATOM 628 C C . ARG A 1 86 ? 17.149 1.813 -23.879 1.00 79.44 86 ARG A C 1
ATOM 630 O O . ARG A 1 86 ? 18.001 2.169 -24.684 1.00 79.44 86 ARG A O 1
ATOM 637 N N . ASP A 1 87 ? 16.676 0.572 -23.829 1.00 84.00 87 ASP A N 1
ATOM 638 C CA . ASP A 1 87 ? 17.162 -0.501 -24.699 1.00 84.00 87 ASP A CA 1
ATOM 639 C C . ASP A 1 87 ? 16.922 -0.184 -26.181 1.00 84.00 87 ASP A C 1
ATOM 641 O O . ASP A 1 87 ? 17.784 -0.444 -27.030 1.00 84.00 87 ASP A O 1
ATOM 645 N N . ALA A 1 88 ? 15.760 0.397 -26.498 1.00 80.88 88 ALA A N 1
ATOM 646 C CA . ALA A 1 88 ? 15.435 0.845 -27.846 1.00 80.88 88 ALA A CA 1
ATOM 647 C C . ALA A 1 88 ? 16.345 1.998 -28.300 1.00 80.88 88 ALA A C 1
ATOM 649 O O . ALA A 1 88 ? 16.860 1.953 -29.419 1.00 80.88 88 ALA A O 1
ATOM 650 N N . ASP A 1 89 ? 16.579 2.992 -27.441 1.00 79.62 89 ASP A N 1
ATOM 651 C CA . ASP A 1 89 ? 17.451 4.135 -27.734 1.00 79.62 89 ASP A CA 1
ATOM 652 C C . ASP A 1 89 ? 18.908 3.690 -27.953 1.00 79.62 89 ASP A C 1
ATOM 654 O O . ASP A 1 89 ? 19.535 4.043 -28.952 1.00 79.62 89 ASP A O 1
ATOM 658 N N . ASP A 1 90 ? 19.416 2.795 -27.104 1.00 84.19 90 ASP A N 1
ATOM 659 C CA . ASP A 1 90 ? 20.740 2.185 -27.238 1.00 84.19 90 ASP A CA 1
ATOM 660 C C . ASP A 1 90 ? 20.882 1.368 -28.529 1.00 84.19 90 ASP A C 1
ATOM 662 O O . ASP A 1 90 ? 21.924 1.394 -29.193 1.00 84.19 90 ASP A O 1
ATOM 666 N N . ALA A 1 91 ? 19.846 0.612 -28.904 1.00 86.06 91 ALA A N 1
ATOM 667 C CA . ALA A 1 91 ? 19.839 -0.161 -30.142 1.00 86.06 91 ALA A CA 1
ATOM 668 C C . ALA A 1 91 ? 19.872 0.746 -31.379 1.00 86.06 91 ALA A C 1
ATOM 670 O O . ALA A 1 91 ? 20.633 0.473 -32.312 1.00 86.06 91 ALA A O 1
ATOM 671 N N . VAL A 1 92 ? 19.098 1.835 -31.370 1.00 82.88 92 VAL A N 1
ATOM 672 C CA . VAL A 1 92 ? 19.132 2.861 -32.419 1.00 82.88 92 VAL A CA 1
ATOM 673 C C . VAL A 1 92 ? 20.511 3.517 -32.459 1.00 82.88 92 VAL A C 1
ATOM 675 O O . VAL A 1 92 ? 21.144 3.529 -33.508 1.00 82.88 92 VAL A O 1
ATOM 678 N N . SER A 1 93 ? 21.044 3.970 -31.328 1.00 83.50 93 SER A N 1
ATOM 679 C CA . SER A 1 93 ? 22.362 4.608 -31.266 1.00 83.50 93 SER A CA 1
ATOM 680 C C . SER A 1 93 ? 23.474 3.710 -31.832 1.00 83.50 93 SER A C 1
ATOM 682 O O . SER A 1 93 ? 24.286 4.159 -32.644 1.00 83.50 93 SER A O 1
ATOM 684 N N . ARG A 1 94 ? 23.460 2.403 -31.519 1.00 86.56 94 ARG A N 1
ATOM 685 C CA . ARG A 1 94 ? 24.380 1.408 -32.108 1.00 86.56 94 ARG A CA 1
ATOM 686 C C . ARG A 1 94 ? 24.212 1.252 -33.618 1.00 86.56 94 ARG A C 1
ATOM 688 O O . ARG A 1 94 ? 25.212 1.160 -34.323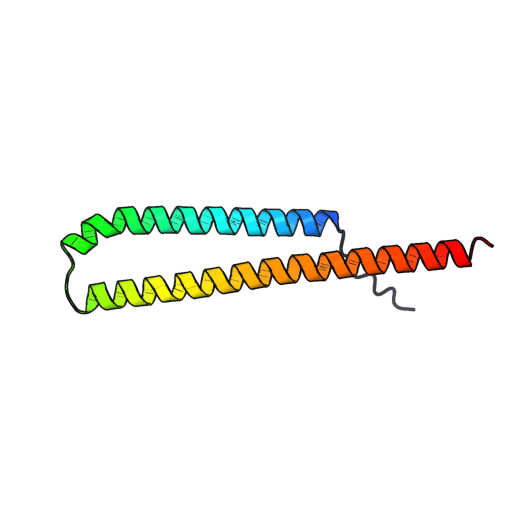 1.00 86.56 94 ARG A O 1
ATOM 695 N N . ALA A 1 95 ? 22.977 1.210 -34.114 1.00 83.38 95 ALA A N 1
ATOM 696 C CA . ALA A 1 95 ? 22.697 1.044 -35.539 1.00 83.38 95 ALA A CA 1
ATOM 697 C C . ALA A 1 95 ? 23.131 2.256 -36.382 1.00 83.38 95 ALA A C 1
ATOM 699 O O . ALA A 1 95 ? 23.474 2.088 -37.547 1.00 83.38 95 ALA A O 1
ATOM 700 N N . TRP A 1 96 ? 23.126 3.454 -35.791 1.00 79.19 96 TRP A N 1
ATOM 701 C CA . TRP A 1 96 ? 23.491 4.712 -36.452 1.00 79.19 96 TRP A CA 1
ATOM 702 C C . TRP A 1 96 ? 24.944 5.148 -36.194 1.00 79.19 96 TRP A C 1
ATOM 704 O O . TRP A 1 96 ? 25.398 6.128 -36.776 1.00 79.19 96 TRP A O 1
ATOM 714 N N . SER A 1 97 ? 25.676 4.429 -35.336 1.00 67.25 97 SER A N 1
ATOM 715 C CA . SER A 1 97 ? 27.115 4.628 -35.088 1.00 67.25 97 SER A CA 1
ATOM 716 C C . SER A 1 97 ? 28.018 3.801 -36.024 1.00 67.25 97 SER A C 1
ATOM 718 O O . SER A 1 97 ? 29.226 3.723 -35.794 1.00 67.25 97 SER A O 1
ATOM 720 N N . ILE A 1 98 ? 27.436 3.171 -37.053 1.00 49.81 98 ILE A N 1
ATOM 721 C CA . ILE A 1 98 ? 28.102 2.479 -38.174 1.00 49.81 98 ILE A CA 1
ATOM 722 C C . ILE A 1 98 ? 28.038 3.389 -39.401 1.00 49.81 98 ILE A C 1
ATOM 724 O O . ILE A 1 98 ? 29.068 3.490 -40.105 1.00 49.81 98 ILE A O 1
#

pLDDT: mean 75.3, std 10.52, range [35.75, 86.56]

Foldseek 3Di:
DDPPCPVPPLVVLVVQLVVLVVVVVVVVVVLVVVCVVCVVVVVVDDDDVSVVVVVVSVVVVVVSVVVSVVSNVVSVVVNVVNVVVVVVVVVVVVVVVD

Secondary structure (DSSP, 8-state):
---------HHHHHHHHHHHHHHHHHHHHHHHHHHHHHHHHHHH--SHHHHHHHHHHHHHHHHHHHHHHHHHHHHHHHHHHHHHHHHHHHHHHHHH--

Radius of gyration: 22.56 Å; chains: 1; bounding box: 53×23×65 Å

Sequence (98 aa):
MSENAYKVEPDALDAASTDIANAKRAIDGHQQSLDRSTAELLTLWTGAASQAWGRTQHGWQGDLGEAMAAAAALSTAVRDAADAYRDADDAVSRAWSI